Protein AF-A0AAU1QLX3-F1 (afdb_monomer_lite)

Radius of gyration: 18.54 Å; chains: 1; bounding box: 54×27×55 Å

Secondary structure (DSSP, 8-state):
-HHHHHHHHHHHHHHTTT-TT-TTHHHH--THHHHHHHHHHHHHHHTT-EEEE--B---EEEEE-SS-EEEE---B-TTEEEE-TTTTTTTT--------

Structure (mmCIF, N/CA/C/O backbone):
data_AF-A0AAU1QLX3-F1
#
_entry.id   AF-A0AAU1QLX3-F1
#
loop_
_atom_site.group_PDB
_atom_site.id
_atom_site.type_symbol
_atom_site.label_atom_id
_atom_site.label_alt_id
_atom_site.label_comp_id
_atom_site.label_asym_id
_atom_site.label_entity_id
_atom_site.label_seq_id
_atom_site.pdbx_PDB_ins_code
_atom_site.Cartn_x
_atom_site.Cartn_y
_atom_site.Cartn_z
_atom_site.occupancy
_atom_site.B_iso_or_equiv
_atom_site.auth_seq_id
_atom_site.auth_comp_id
_atom_site.auth_asym_id
_atom_site.auth_atom_id
_atom_site.pdbx_PDB_model_num
ATOM 1 N N . MET A 1 1 ? -4.688 -2.363 12.938 1.00 87.94 1 MET A N 1
ATOM 2 C CA . MET 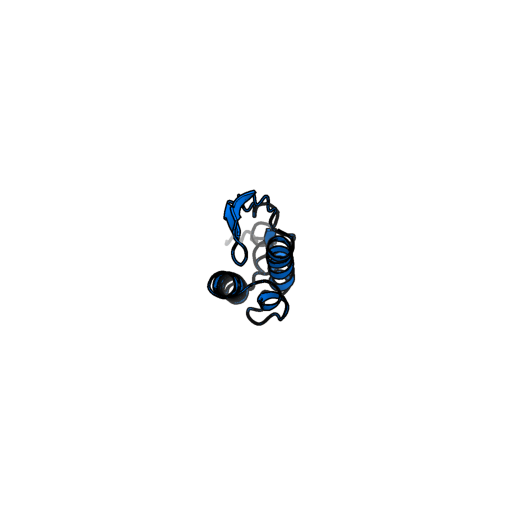A 1 1 ? -3.232 -2.437 12.680 1.00 87.94 1 MET A CA 1
ATOM 3 C C . MET A 1 1 ? -2.875 -3.472 11.626 1.00 87.94 1 MET A C 1
ATOM 5 O O . MET A 1 1 ? -2.576 -3.027 10.534 1.00 87.94 1 MET A O 1
ATOM 9 N N . ALA A 1 2 ? -2.936 -4.787 11.890 1.00 94.00 2 ALA A N 1
ATOM 10 C CA . ALA A 1 2 ? -2.409 -5.825 10.981 1.00 94.00 2 ALA A CA 1
ATOM 11 C C . ALA A 1 2 ? -2.754 -5.622 9.488 1.00 94.00 2 ALA A C 1
ATOM 13 O O . ALA A 1 2 ? -1.847 -5.389 8.698 1.00 94.00 2 ALA A O 1
ATOM 14 N N . ALA A 1 3 ? -4.042 -5.571 9.126 1.00 94.69 3 ALA A N 1
ATOM 15 C CA . ALA A 1 3 ? -4.479 -5.360 7.738 1.00 94.69 3 ALA A CA 1
ATOM 16 C C . ALA A 1 3 ? -3.945 -4.064 7.087 1.00 94.69 3 ALA A C 1
ATOM 18 O O . ALA A 1 3 ? -3.682 -4.044 5.895 1.00 94.69 3 ALA A O 1
ATOM 19 N N . TYR A 1 4 ? -3.731 -2.990 7.857 1.00 96.19 4 TYR A N 1
ATOM 20 C CA . TYR A 1 4 ? -3.151 -1.749 7.327 1.00 96.19 4 TYR A CA 1
ATOM 21 C C . TYR A 1 4 ? -1.654 -1.900 7.011 1.00 96.19 4 TYR A C 1
ATOM 23 O O . TYR A 1 4 ? -1.174 -1.300 6.058 1.00 96.19 4 TYR A O 1
ATOM 31 N N . LYS A 1 5 ? -0.911 -2.713 7.777 1.00 97.25 5 LYS A N 1
ATOM 32 C CA . LYS A 1 5 ? 0.486 -3.039 7.447 1.00 97.25 5 LYS A CA 1
ATOM 33 C C . LYS A 1 5 ? 0.560 -3.975 6.241 1.00 97.25 5 LYS A C 1
ATOM 35 O O . LYS A 1 5 ? 1.253 -3.656 5.281 1.00 97.25 5 LYS A O 1
ATOM 40 N N . ALA A 1 6 ? -0.259 -5.030 6.241 1.00 98.06 6 ALA A N 1
ATOM 41 C CA . ALA A 1 6 ? -0.375 -5.962 5.122 1.00 98.06 6 ALA A CA 1
ATOM 42 C C . ALA A 1 6 ? -0.706 -5.240 3.801 1.00 98.06 6 ALA A C 1
ATOM 44 O O . ALA A 1 6 ? -0.025 -5.464 2.814 1.00 98.06 6 ALA A O 1
ATOM 45 N N . MET A 1 7 ? -1.626 -4.267 3.808 1.00 98.25 7 MET A N 1
ATOM 46 C CA . MET A 1 7 ? -1.930 -3.405 2.654 1.00 98.25 7 MET A CA 1
ATOM 47 C C . MET A 1 7 ? -0.686 -2.738 2.028 1.00 98.25 7 MET A C 1
ATOM 49 O O . MET A 1 7 ? -0.583 -2.655 0.804 1.00 98.25 7 MET A O 1
ATOM 53 N N . TRP A 1 8 ? 0.264 -2.261 2.837 1.00 98.06 8 TRP A N 1
ATOM 54 C CA . TRP A 1 8 ? 1.509 -1.667 2.334 1.00 98.06 8 TRP A CA 1
ATOM 55 C C . TRP A 1 8 ? 2.529 -2.726 1.890 1.00 98.06 8 TRP A C 1
ATOM 57 O O . TRP A 1 8 ? 3.244 -2.513 0.911 1.00 98.06 8 TRP A O 1
ATOM 67 N N . GLU A 1 9 ? 2.558 -3.891 2.540 1.00 98.19 9 GLU A N 1
ATOM 68 C CA . GLU A 1 9 ? 3.349 -5.057 2.114 1.00 98.19 9 GLU A CA 1
ATOM 69 C C . GLU A 1 9 ? 2.840 -5.637 0.773 1.00 98.19 9 GLU A C 1
ATOM 71 O O . GLU A 1 9 ? 3.635 -6.060 -0.069 1.00 98.19 9 GLU A O 1
ATOM 76 N N . ASP A 1 10 ? 1.526 -5.601 0.541 1.00 98.56 10 ASP A N 1
ATOM 77 C CA . ASP A 1 10 ? 0.846 -5.977 -0.702 1.00 98.56 10 ASP A CA 1
ATOM 78 C C . ASP A 1 10 ? 1.119 -4.975 -1.826 1.00 98.56 10 ASP A C 1
ATOM 80 O O . ASP A 1 10 ? 1.399 -5.375 -2.958 1.00 98.56 10 ASP A O 1
ATOM 84 N N . ALA A 1 11 ? 1.106 -3.676 -1.515 1.00 98.19 11 ALA A N 1
ATOM 85 C CA . ALA A 1 11 ? 1.485 -2.625 -2.453 1.00 98.19 11 ALA A CA 1
ATOM 86 C C . ALA A 1 11 ? 2.959 -2.750 -2.876 1.00 98.19 11 ALA A C 1
ATOM 88 O O . ALA A 1 11 ? 3.273 -2.708 -4.068 1.00 98.19 11 ALA A O 1
ATOM 89 N N . ALA A 1 12 ? 3.860 -2.985 -1.915 1.00 98.12 12 ALA A N 1
ATOM 90 C CA . ALA A 1 12 ? 5.263 -3.285 -2.185 1.00 98.12 12 ALA A CA 1
ATOM 91 C C . ALA A 1 12 ? 5.413 -4.563 -3.029 1.00 98.12 12 ALA A C 1
ATOM 93 O O . ALA A 1 12 ? 6.226 -4.600 -3.955 1.00 98.12 12 ALA A O 1
ATOM 94 N N . ALA A 1 13 ? 4.592 -5.591 -2.778 1.00 98.31 13 ALA A N 1
ATOM 95 C CA . ALA A 1 13 ? 4.580 -6.809 -3.580 1.00 98.31 13 ALA A CA 1
ATOM 96 C C . ALA A 1 13 ? 4.160 -6.569 -5.037 1.00 98.31 13 ALA A C 1
ATOM 98 O O . ALA A 1 13 ? 4.883 -7.000 -5.936 1.00 98.31 13 ALA A O 1
ATOM 99 N N . ALA A 1 14 ? 3.063 -5.843 -5.265 1.00 98.44 14 ALA A N 1
ATOM 100 C CA . ALA A 1 14 ? 2.599 -5.479 -6.602 1.00 98.44 14 ALA A CA 1
ATOM 101 C C . ALA A 1 14 ? 3.641 -4.640 -7.361 1.00 98.44 14 ALA A C 1
ATOM 103 O O . ALA A 1 14 ? 3.920 -4.913 -8.531 1.00 98.44 14 ALA A O 1
ATOM 104 N N . SER A 1 15 ? 4.293 -3.685 -6.683 1.00 97.81 15 SER A N 1
ATOM 105 C CA . SER A 1 15 ? 5.240 -2.749 -7.308 1.00 97.81 15 SER A CA 1
ATOM 106 C C . SER A 1 15 ? 6.444 -3.405 -7.986 1.00 97.81 15 SER A C 1
ATOM 108 O O . SER A 1 15 ? 6.979 -2.833 -8.929 1.00 97.81 15 SER A O 1
ATOM 110 N N . ARG A 1 16 ? 6.825 -4.634 -7.608 1.00 97.25 16 ARG A N 1
ATOM 111 C CA . ARG A 1 16 ? 7.876 -5.402 -8.309 1.00 97.25 16 ARG A CA 1
ATOM 112 C C . ARG A 1 16 ? 7.510 -5.776 -9.752 1.00 97.25 16 ARG A C 1
ATOM 114 O O . ARG A 1 16 ? 8.382 -6.163 -10.518 1.00 97.25 16 ARG A O 1
ATOM 121 N N . THR A 1 17 ? 6.230 -5.670 -10.106 1.00 97.00 17 THR A N 1
ATOM 122 C CA . THR A 1 17 ? 5.688 -5.865 -11.465 1.00 97.00 17 THR A CA 1
ATOM 123 C C . THR A 1 17 ? 4.960 -4.630 -12.000 1.00 97.00 17 THR A C 1
ATOM 125 O O . THR A 1 17 ? 4.669 -4.556 -13.191 1.00 97.00 17 THR A O 1
ATOM 128 N N . SER A 1 18 ? 4.637 -3.682 -11.114 1.00 97.56 18 SER A N 1
ATOM 129 C CA . SER A 1 18 ? 3.775 -2.523 -11.363 1.00 97.56 18 SER A CA 1
ATOM 130 C C . SER A 1 18 ? 2.421 -2.865 -12.003 1.00 97.56 18 SER A C 1
ATOM 132 O O . SER A 1 18 ? 1.829 -2.027 -12.668 1.00 97.56 18 SER A O 1
ATOM 134 N N . ASP A 1 19 ? 1.889 -4.075 -11.796 1.00 97.69 19 ASP A N 1
ATOM 135 C CA . ASP A 1 19 ? 0.576 -4.460 -12.326 1.00 97.69 19 ASP A CA 1
ATOM 136 C C . ASP A 1 19 ? -0.575 -3.817 -11.508 1.00 97.69 19 ASP A C 1
ATOM 138 O O . ASP A 1 19 ? -0.763 -4.156 -10.334 1.00 97.69 19 ASP A O 1
ATOM 142 N N . PRO A 1 20 ? -1.403 -2.924 -12.094 1.00 97.38 20 PRO A N 1
ATOM 143 C CA . PRO A 1 20 ? -2.556 -2.322 -11.414 1.00 97.38 20 PRO A CA 1
ATOM 144 C C . PRO A 1 20 ? -3.716 -3.303 -11.172 1.00 97.38 20 PRO A C 1
ATOM 146 O O . PRO A 1 20 ? -4.687 -2.959 -10.491 1.00 97.38 20 PRO A O 1
ATOM 149 N N . LYS A 1 21 ? -3.639 -4.527 -11.705 1.00 97.88 21 LYS A N 1
ATOM 150 C CA . LYS A 1 21 ? -4.585 -5.628 -11.473 1.00 97.88 21 LYS A CA 1
ATOM 151 C C . LYS A 1 21 ? -4.017 -6.706 -10.542 1.00 97.88 21 LYS A C 1
ATOM 153 O O . LYS A 1 21 ? -4.703 -7.701 -10.301 1.00 97.88 21 LYS A O 1
ATOM 158 N N . HIS A 1 22 ? -2.823 -6.498 -9.982 1.00 98.19 22 HIS A N 1
ATOM 159 C CA . HIS A 1 22 ? -2.142 -7.478 -9.144 1.00 98.19 22 HIS A CA 1
ATOM 160 C C . HIS A 1 22 ? -3.023 -7.870 -7.950 1.00 98.19 22 HIS A C 1
ATOM 162 O O . HIS A 1 22 ? -3.377 -7.024 -7.129 1.00 98.19 22 HIS A O 1
ATOM 168 N N . GLN A 1 23 ? -3.359 -9.159 -7.838 1.00 96.50 23 GLN A N 1
ATOM 169 C CA . GLN A 1 23 ? -4.438 -9.657 -6.968 1.00 96.50 23 GLN A CA 1
ATOM 170 C C . GLN A 1 23 ? -4.336 -9.153 -5.517 1.00 96.50 23 GLN A C 1
ATOM 172 O O . GLN A 1 23 ? -5.315 -8.635 -4.982 1.00 96.50 23 GLN A O 1
ATOM 177 N N . ARG A 1 24 ? -3.122 -9.177 -4.942 1.00 98.06 24 ARG A N 1
ATOM 178 C CA . ARG A 1 24 ? -2.847 -8.728 -3.562 1.00 98.06 24 ARG A CA 1
ATOM 179 C C . ARG A 1 24 ? -3.291 -7.297 -3.235 1.00 98.06 24 ARG A C 1
ATOM 181 O O . ARG A 1 24 ? -3.503 -6.987 -2.070 1.00 98.06 24 ARG A O 1
ATOM 188 N N . LEU A 1 25 ? -3.457 -6.417 -4.229 1.00 98.19 25 LEU A N 1
ATOM 189 C CA . LEU A 1 25 ? -3.898 -5.038 -3.989 1.00 98.19 25 LEU A CA 1
ATOM 190 C C . LEU A 1 25 ? -5.270 -4.965 -3.298 1.00 98.19 25 LEU A C 1
ATOM 192 O O . LEU A 1 25 ? -5.511 -4.023 -2.548 1.00 98.19 25 LEU A O 1
ATOM 196 N N . ASP A 1 26 ? -6.158 -5.933 -3.544 1.00 97.12 26 ASP A N 1
ATOM 197 C CA . ASP A 1 26 ? -7.557 -5.918 -3.085 1.00 97.12 26 ASP A CA 1
ATOM 198 C C . ASP A 1 26 ? -7.810 -6.859 -1.879 1.00 97.12 26 ASP A C 1
ATOM 200 O O . ASP A 1 26 ? -8.920 -6.884 -1.342 1.00 97.12 26 ASP A O 1
ATOM 204 N N . ASP A 1 27 ? -6.764 -7.555 -1.397 1.00 97.94 27 ASP A N 1
ATOM 205 C CA . ASP A 1 27 ? -6.789 -8.413 -0.197 1.00 97.94 27 ASP A CA 1
ATOM 206 C C . ASP A 1 27 ? -7.045 -7.583 1.075 1.00 97.94 27 ASP A C 1
ATOM 208 O O . ASP A 1 27 ? -7.923 -7.899 1.886 1.00 97.94 27 ASP A O 1
ATOM 212 N N . HIS A 1 28 ? -6.299 -6.481 1.230 1.00 97.75 28 HIS A N 1
ATOM 213 C CA . HIS A 1 28 ? -6.337 -5.620 2.418 1.00 97.75 28 HIS A CA 1
ATOM 214 C C . HIS A 1 28 ? -6.724 -4.154 2.145 1.00 97.75 28 HIS A C 1
ATOM 216 O O . HIS A 1 28 ? -7.039 -3.432 3.095 1.00 97.75 28 HIS A O 1
ATOM 222 N N . ALA A 1 29 ? -6.759 -3.704 0.883 1.00 97.50 29 ALA A N 1
ATOM 223 C CA . ALA A 1 29 ? -7.199 -2.355 0.511 1.00 97.50 29 ALA A CA 1
ATOM 224 C C . ALA A 1 29 ? -8.622 -2.359 -0.068 1.00 97.50 29 ALA A C 1
ATOM 226 O O . ALA A 1 29 ? -8.988 -3.241 -0.838 1.00 97.50 29 ALA A O 1
ATOM 227 N N . ARG A 1 30 ? -9.428 -1.336 0.253 1.00 96.62 30 ARG A N 1
ATOM 228 C CA . ARG A 1 30 ? -10.769 -1.115 -0.329 1.00 96.62 30 ARG A CA 1
ATOM 229 C C . ARG A 1 30 ? -11.049 0.373 -0.529 1.00 96.62 30 ARG A C 1
ATOM 231 O O . ARG A 1 30 ? -10.449 1.215 0.142 1.00 96.62 30 ARG A O 1
ATOM 238 N N . GLY A 1 31 ? -11.973 0.698 -1.435 1.00 96.50 31 GLY A N 1
ATOM 239 C CA . GLY A 1 31 ? -12.361 2.082 -1.736 1.00 96.50 31 GLY A CA 1
ATOM 240 C C . GLY A 1 31 ? -11.156 2.950 -2.114 1.00 96.50 31 GLY A C 1
ATOM 241 O O . GLY A 1 31 ? -10.276 2.502 -2.842 1.00 96.50 31 GLY A O 1
ATOM 242 N N . ASN A 1 32 ? -11.080 4.167 -1.571 1.00 96.12 32 ASN A N 1
ATOM 243 C CA . ASN A 1 32 ? -10.034 5.140 -1.909 1.00 96.12 32 ASN A CA 1
ATOM 244 C C . ASN A 1 32 ? -8.598 4.616 -1.708 1.00 96.12 32 ASN A C 1
ATOM 246 O O . ASN A 1 32 ? -7.713 5.002 -2.466 1.00 96.12 32 ASN A O 1
ATOM 250 N N . ALA A 1 33 ? -8.357 3.732 -0.729 1.00 96.06 33 ALA A N 1
ATOM 251 C CA . ALA A 1 33 ? -7.035 3.135 -0.523 1.00 96.06 33 ALA A CA 1
ATOM 252 C C . ALA A 1 33 ? -6.651 2.222 -1.699 1.00 96.06 33 ALA A C 1
ATOM 254 O O . ALA A 1 33 ? -5.576 2.361 -2.272 1.00 96.06 33 ALA A O 1
ATOM 255 N N . LEU A 1 34 ? -7.571 1.355 -2.124 1.00 98.38 34 LEU A N 1
ATOM 256 C CA . LEU A 1 34 ? -7.399 0.496 -3.295 1.00 98.38 34 LEU A CA 1
ATOM 257 C C . LEU A 1 34 ? -7.225 1.313 -4.582 1.00 98.38 34 LEU A C 1
ATOM 259 O O . LEU A 1 34 ? -6.352 1.008 -5.390 1.00 98.38 34 LEU A O 1
ATOM 263 N N . SER A 1 35 ? -8.017 2.375 -4.759 1.00 98.44 35 SER A N 1
ATOM 264 C CA . SER A 1 35 ? -7.884 3.295 -5.894 1.00 98.44 35 SER A CA 1
ATOM 265 C C . SER A 1 35 ? -6.507 3.963 -5.940 1.00 98.44 35 SER A C 1
ATOM 267 O O . SER A 1 35 ? -5.922 4.047 -7.017 1.00 98.44 35 SER A O 1
ATOM 269 N N . LEU A 1 36 ? -5.965 4.385 -4.790 1.00 97.38 36 LEU A N 1
ATOM 270 C CA . LEU A 1 36 ? -4.617 4.951 -4.692 1.00 97.38 36 LEU A CA 1
ATOM 271 C C . LEU A 1 36 ? -3.543 3.924 -5.072 1.00 97.38 36 LEU A C 1
ATOM 273 O O . LEU A 1 36 ? -2.684 4.230 -5.893 1.00 97.38 36 LEU A O 1
ATOM 277 N N . LEU A 1 37 ? -3.603 2.702 -4.531 1.00 98.12 37 LEU A N 1
ATOM 278 C CA . LEU A 1 37 ? -2.606 1.674 -4.844 1.00 98.12 37 LEU A CA 1
ATOM 279 C C . LEU A 1 37 ? -2.641 1.266 -6.324 1.00 98.12 37 LEU A C 1
ATOM 281 O O . LEU A 1 37 ? -1.590 1.175 -6.956 1.00 98.12 37 LEU A O 1
ATOM 285 N N . ARG A 1 38 ? -3.838 1.087 -6.902 1.00 98.62 38 ARG A N 1
ATOM 286 C CA . ARG A 1 38 ? -3.999 0.823 -8.342 1.00 98.62 38 ARG A CA 1
ATOM 287 C C . ARG A 1 38 ? -3.456 1.975 -9.189 1.00 98.62 38 ARG A C 1
ATOM 289 O O . ARG A 1 38 ? -2.765 1.715 -10.166 1.00 98.62 38 ARG A O 1
ATOM 296 N N . TYR A 1 39 ? -3.700 3.226 -8.792 1.00 98.25 39 TYR A N 1
ATOM 297 C CA . TYR A 1 39 ? -3.134 4.403 -9.459 1.00 98.25 39 TYR A CA 1
ATOM 298 C C . TYR A 1 39 ? -1.598 4.430 -9.393 1.00 98.25 39 TYR A C 1
ATOM 300 O O . TYR A 1 39 ? -0.962 4.699 -10.405 1.00 98.25 39 TYR A O 1
ATOM 308 N N . MET A 1 40 ? -0.990 4.111 -8.244 1.00 96.12 40 MET A N 1
ATOM 309 C CA . MET A 1 40 ? 0.473 4.037 -8.116 1.00 96.12 40 MET A CA 1
ATOM 310 C C . MET A 1 40 ? 1.074 3.001 -9.076 1.00 96.12 40 MET A C 1
ATOM 312 O O . MET A 1 40 ? 2.025 3.312 -9.787 1.00 96.12 40 MET A O 1
ATOM 316 N N . MET A 1 41 ? 0.495 1.797 -9.148 1.00 98.19 41 MET A N 1
ATOM 317 C CA . MET A 1 41 ? 0.950 0.768 -10.093 1.00 98.19 41 MET A CA 1
ATOM 318 C C . MET A 1 41 ? 0.758 1.211 -11.553 1.00 98.19 41 MET A C 1
ATOM 320 O O . MET A 1 41 ? 1.679 1.094 -12.352 1.00 98.19 41 MET A O 1
ATOM 324 N N . GLU A 1 42 ? -0.398 1.791 -11.884 1.00 98.25 42 GLU A N 1
ATOM 325 C CA . GLU A 1 42 ? -0.734 2.310 -13.218 1.00 98.25 42 GLU A CA 1
ATOM 326 C C . GLU A 1 42 ? 0.256 3.385 -13.710 1.00 98.25 42 GLU A C 1
ATOM 328 O O . GLU A 1 42 ? 0.641 3.364 -14.880 1.00 98.25 42 GLU A O 1
ATOM 333 N N . GLN A 1 43 ? 0.696 4.309 -12.843 1.00 96.31 43 GLN A N 1
ATOM 334 C CA . GLN A 1 43 ? 1.729 5.289 -13.212 1.00 96.31 43 GLN A CA 1
ATOM 335 C C . GLN A 1 43 ? 3.093 4.620 -13.387 1.00 96.31 43 GLN A C 1
ATOM 337 O O . GLN A 1 43 ? 3.732 4.811 -14.420 1.00 96.31 43 GLN A O 1
ATOM 342 N N . ASN A 1 44 ? 3.519 3.784 -12.436 1.00 94.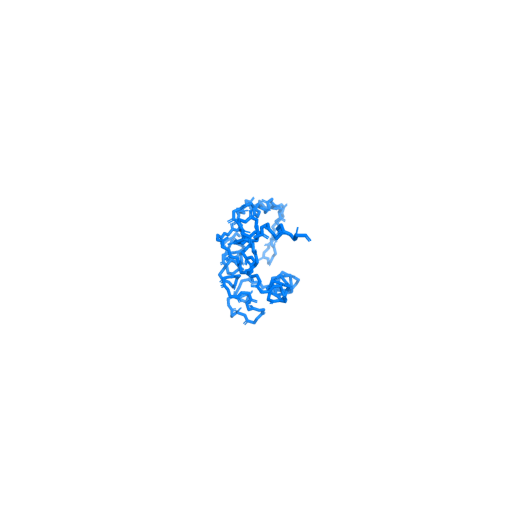81 44 ASN A N 1
ATOM 343 C CA . ASN A 1 44 ? 4.795 3.078 -12.544 1.00 94.81 44 ASN A CA 1
ATOM 344 C C . ASN A 1 44 ? 4.865 2.249 -13.842 1.00 94.81 44 ASN A C 1
ATOM 346 O O . ASN A 1 44 ? 5.857 2.319 -14.561 1.00 94.81 44 ASN A O 1
ATOM 350 N N . HIS A 1 45 ? 3.787 1.540 -14.198 1.00 95.75 45 HIS A N 1
ATOM 351 C CA . HIS A 1 45 ? 3.673 0.769 -15.438 1.00 95.75 45 HIS A CA 1
ATOM 352 C C . HIS A 1 45 ? 3.852 1.638 -16.692 1.00 95.75 45 HIS A C 1
ATOM 354 O O . HIS A 1 45 ? 4.602 1.271 -17.594 1.00 95.75 45 HIS A O 1
ATOM 360 N N . LYS A 1 46 ? 3.222 2.821 -16.733 1.00 95.56 46 LYS A N 1
ATOM 361 C CA . LYS A 1 46 ? 3.361 3.794 -17.835 1.00 95.56 46 LYS A CA 1
ATOM 362 C C . LYS A 1 46 ? 4.783 4.327 -18.005 1.00 95.56 46 LYS A C 1
ATOM 364 O O . LYS A 1 46 ? 5.176 4.629 -19.128 1.00 95.56 46 LYS A O 1
ATOM 369 N N . HIS A 1 47 ? 5.545 4.416 -16.919 1.00 93.06 47 HIS A N 1
ATOM 370 C CA . HIS A 1 47 ? 6.954 4.817 -16.932 1.00 93.06 47 HIS A CA 1
ATOM 371 C C . HIS A 1 47 ? 7.927 3.626 -17.049 1.00 93.06 47 HIS A C 1
ATOM 373 O O . HIS A 1 47 ? 9.140 3.815 -17.012 1.00 93.06 47 HIS A O 1
ATOM 379 N N . GLY A 1 48 ? 7.424 2.389 -17.177 1.00 94.38 48 GLY A N 1
ATOM 380 C CA . GLY A 1 48 ? 8.237 1.165 -17.155 1.00 94.38 48 GLY A CA 1
ATOM 381 C C . GLY A 1 48 ? 8.930 0.892 -15.811 1.00 94.38 48 GLY A C 1
ATOM 382 O O . GLY A 1 48 ? 9.776 0.004 -15.724 1.00 94.38 48 GLY A O 1
ATOM 383 N N . ALA A 1 49 ? 8.595 1.654 -14.770 1.00 95.19 49 ALA A N 1
ATOM 384 C CA . ALA A 1 49 ? 9.239 1.620 -13.469 1.00 95.19 49 ALA A CA 1
ATOM 385 C C . ALA A 1 49 ? 8.780 0.418 -12.633 1.00 95.19 49 ALA A C 1
ATOM 387 O O . ALA A 1 49 ? 7.614 0.015 -12.672 1.00 95.19 49 ALA A O 1
ATOM 388 N N . THR A 1 50 ? 9.677 -0.116 -11.804 1.00 96.88 50 THR A N 1
ATOM 389 C CA . THR A 1 50 ? 9.367 -1.157 -10.807 1.00 96.88 50 THR A CA 1
ATOM 390 C C . THR A 1 50 ? 9.867 -0.754 -9.422 1.00 96.88 50 THR A C 1
ATOM 392 O O . THR A 1 50 ? 10.880 -0.077 -9.282 1.00 96.88 50 THR A O 1
ATOM 395 N N . GLY A 1 51 ? 9.137 -1.134 -8.375 1.00 95.06 51 GLY A N 1
ATOM 396 C CA . GLY A 1 51 ? 9.478 -0.829 -6.986 1.00 95.06 51 GLY A CA 1
ATOM 397 C C . GLY A 1 51 ? 10.362 -1.898 -6.345 1.00 95.06 51 GLY A C 1
ATOM 398 O O . GLY A 1 5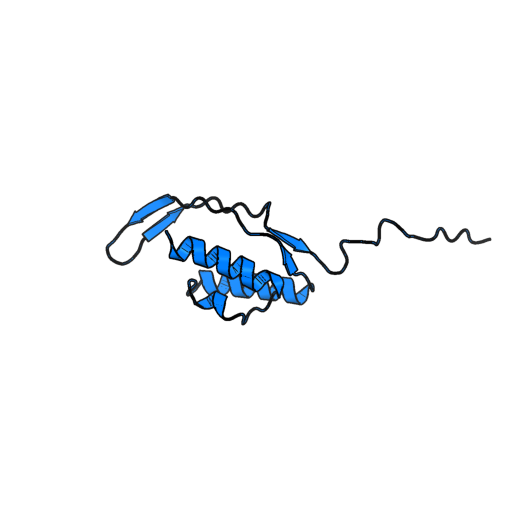1 ? 10.071 -3.092 -6.430 1.00 95.06 51 GLY A O 1
ATOM 399 N N . GLN A 1 52 ? 11.407 -1.465 -5.641 1.00 94.81 52 GLN A N 1
ATOM 400 C CA . GLN A 1 52 ? 12.254 -2.302 -4.790 1.00 94.81 52 GLN A CA 1
ATOM 401 C C . GLN A 1 52 ? 12.182 -1.836 -3.331 1.00 94.81 52 GLN A C 1
ATOM 403 O O . GLN A 1 52 ? 12.072 -0.645 -3.052 1.00 94.81 52 GLN A O 1
ATOM 408 N N . GLY A 1 53 ? 12.247 -2.780 -2.389 1.00 95.81 53 GLY A N 1
ATOM 409 C CA . GLY A 1 53 ? 12.016 -2.502 -0.969 1.00 95.81 53 GLY A CA 1
ATOM 410 C C . GLY A 1 53 ? 10.530 -2.324 -0.633 1.00 95.81 53 GLY A C 1
ATOM 411 O O . GLY A 1 53 ? 9.681 -2.992 -1.225 1.00 95.81 53 GLY A O 1
ATOM 412 N N . ALA A 1 54 ? 10.227 -1.485 0.361 1.00 96.56 54 ALA A N 1
ATOM 413 C CA . ALA A 1 54 ? 8.875 -1.222 0.864 1.00 96.56 54 ALA A CA 1
ATOM 414 C C . ALA A 1 54 ? 8.838 0.061 1.715 1.00 96.56 54 ALA A C 1
ATOM 416 O O . ALA A 1 54 ? 9.869 0.489 2.240 1.00 96.56 54 ALA A O 1
ATOM 417 N N . ALA A 1 55 ? 7.650 0.651 1.888 1.00 95.75 55 ALA A N 1
ATOM 418 C CA . ALA A 1 55 ? 7.451 1.751 2.832 1.00 95.75 55 ALA A CA 1
ATOM 419 C C . ALA A 1 55 ? 7.612 1.288 4.291 1.00 95.75 55 ALA A C 1
ATOM 421 O O . ALA A 1 55 ? 7.170 0.201 4.669 1.00 95.75 55 A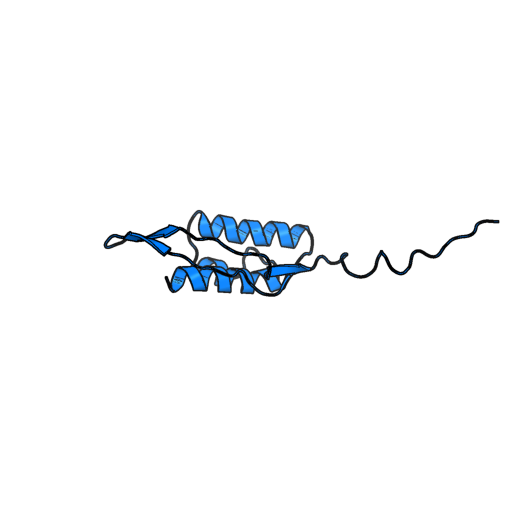LA A O 1
ATOM 422 N N . SER A 1 56 ? 8.176 2.154 5.131 1.00 97.19 56 SER A N 1
ATOM 423 C CA . SER A 1 56 ? 8.112 2.026 6.586 1.00 97.19 56 SER A CA 1
ATOM 424 C C . SER A 1 56 ? 6.858 2.732 7.108 1.00 97.19 56 SER A C 1
ATOM 426 O O . SER A 1 56 ? 6.571 3.863 6.718 1.00 97.19 56 SER A O 1
ATOM 428 N N . VAL A 1 57 ? 6.099 2.062 7.981 1.00 96.50 57 VAL A N 1
ATOM 429 C CA . VAL A 1 57 ? 4.794 2.539 8.473 1.00 96.50 57 VAL A CA 1
ATOM 430 C C . VAL A 1 57 ? 4.676 2.428 9.994 1.00 96.50 57 VAL A C 1
ATOM 432 O O . VAL A 1 57 ? 4.898 1.363 10.588 1.00 96.50 57 VAL A O 1
ATOM 435 N N . ALA A 1 58 ? 4.292 3.535 10.628 1.00 96.25 58 ALA A N 1
ATOM 436 C CA . ALA A 1 58 ? 4.213 3.721 12.073 1.00 96.25 58 ALA A CA 1
ATOM 437 C C . ALA A 1 58 ? 2.810 4.206 12.521 1.00 96.25 58 ALA A C 1
ATOM 439 O O . ALA A 1 58 ? 2.705 5.178 13.274 1.00 96.25 58 ALA A O 1
ATOM 440 N N . PRO A 1 59 ? 1.713 3.541 12.095 1.00 96.50 59 PRO A N 1
ATOM 441 C CA . PRO A 1 59 ? 0.366 4.040 12.322 1.00 96.50 59 PRO A CA 1
ATOM 442 C C . PRO A 1 59 ? 0.004 4.036 13.809 1.00 96.50 59 PRO A C 1
ATOM 444 O O . PRO A 1 59 ? 0.160 3.023 14.498 1.00 96.50 59 PRO A O 1
ATOM 447 N N . ILE A 1 60 ? -0.581 5.136 14.276 1.00 97.06 60 ILE A N 1
ATOM 448 C CA . ILE A 1 60 ? -1.182 5.278 15.604 1.00 97.06 60 ILE A CA 1
ATOM 449 C C . ILE A 1 60 ? -2.707 5.366 15.492 1.00 97.06 60 ILE A C 1
ATOM 451 O O . ILE A 1 60 ? -3.247 5.923 14.535 1.00 97.06 60 ILE A O 1
ATOM 455 N N . VAL A 1 61 ? -3.425 4.806 16.470 1.00 96.88 61 VAL A N 1
ATOM 456 C CA . VAL A 1 61 ? -4.888 4.939 16.547 1.00 96.88 61 VAL A CA 1
ATOM 457 C C . VAL A 1 61 ? -5.230 6.311 17.115 1.00 96.88 61 VAL A C 1
ATOM 459 O O . VAL A 1 61 ? -4.922 6.581 18.271 1.00 96.88 61 VAL A O 1
ATOM 462 N N . VAL A 1 62 ? -5.911 7.145 16.328 1.00 97.81 62 VAL A N 1
ATOM 463 C CA . VAL A 1 62 ? -6.439 8.443 16.795 1.00 97.81 62 VAL A CA 1
ATOM 464 C C . VAL A 1 62 ? -7.920 8.369 17.174 1.00 97.81 62 VAL A C 1
ATOM 466 O O . VAL A 1 62 ? -8.393 9.168 17.978 1.00 97.81 62 VAL A O 1
ATOM 469 N N . LYS A 1 63 ? -8.658 7.382 16.648 1.00 97.38 63 LYS A N 1
ATOM 470 C CA . LYS A 1 63 ? -10.050 7.100 17.029 1.00 97.38 63 LYS A CA 1
ATOM 471 C C . LYS A 1 63 ? -10.384 5.631 16.796 1.00 97.38 63 LYS A C 1
ATOM 473 O O . LYS A 1 63 ? -9.909 5.028 15.836 1.00 97.38 63 LYS A O 1
ATOM 478 N N . SER A 1 64 ? -11.241 5.061 17.636 1.00 96.50 64 SER A N 1
ATOM 479 C CA . SER A 1 64 ? -11.702 3.677 17.502 1.00 96.50 64 SER A CA 1
ATOM 480 C C . SER A 1 64 ? -13.202 3.560 17.766 1.00 96.50 64 SER A C 1
ATOM 482 O O . SER A 1 64 ? -13.793 4.380 18.465 1.00 96.50 64 SER A O 1
ATOM 484 N N . SER A 1 65 ? -13.817 2.539 17.181 1.00 95.81 65 SER A N 1
ATOM 485 C CA . SER A 1 65 ? -15.225 2.169 17.329 1.00 95.81 65 SER A CA 1
ATOM 486 C C . SER A 1 65 ? -15.389 0.679 17.003 1.00 95.81 65 SER A C 1
ATOM 488 O O . SER A 1 65 ? -14.450 0.039 16.531 1.00 95.81 65 SER A O 1
ATOM 490 N N . LYS A 1 66 ? -16.589 0.114 17.198 1.00 95.12 66 LYS A N 1
ATOM 491 C CA . LYS A 1 66 ? -16.850 -1.319 16.958 1.00 95.12 66 LYS A CA 1
ATOM 492 C C . LYS A 1 66 ? -16.600 -1.771 15.504 1.00 95.12 66 LYS A C 1
ATOM 494 O O . LYS A 1 66 ? -16.365 -2.954 15.282 1.00 95.12 66 LYS A O 1
ATOM 499 N N . THR A 1 67 ? -16.665 -0.862 14.527 1.00 94.62 67 THR A N 1
ATOM 500 C CA . THR A 1 67 ? -16.590 -1.185 13.085 1.00 94.62 67 THR A CA 1
ATOM 501 C C . THR A 1 67 ? -15.598 -0.335 12.283 1.00 94.62 67 THR A C 1
ATOM 503 O O . THR A 1 67 ? -15.280 -0.695 11.153 1.00 94.62 67 THR A O 1
ATOM 506 N N . LYS A 1 68 ? -15.086 0.770 12.840 1.00 93.12 68 LYS A N 1
ATOM 507 C CA . LYS A 1 68 ? -14.121 1.670 12.188 1.00 93.12 68 LYS A CA 1
ATOM 508 C C . LYS A 1 68 ? -13.008 2.075 13.154 1.00 93.12 68 LYS A C 1
ATOM 510 O O . LYS A 1 68 ? -13.285 2.489 14.280 1.00 93.12 68 LYS A O 1
ATOM 515 N N . VAL A 1 69 ? -11.770 2.041 12.672 1.00 94.75 69 VAL A N 1
ATOM 516 C CA . VAL A 1 69 ? -10.599 2.649 13.319 1.00 94.75 69 VAL A CA 1
ATOM 517 C C . VAL A 1 69 ? -10.093 3.768 12.411 1.00 94.75 69 VAL A C 1
ATOM 519 O O . VAL A 1 69 ? -10.060 3.600 11.193 1.00 94.75 69 VAL A O 1
ATOM 522 N N . GLU A 1 70 ? -9.723 4.907 12.988 1.00 95.81 70 GLU A N 1
ATOM 523 C CA . GLU A 1 70 ? -9.087 6.022 12.281 1.00 95.81 70 GLU A CA 1
ATOM 524 C C . GLU A 1 70 ? -7.625 6.100 12.730 1.00 95.81 70 GLU A C 1
ATOM 526 O O . GLU A 1 70 ? -7.316 6.001 13.925 1.00 95.81 70 GLU A O 1
ATOM 531 N N . LEU A 1 71 ? -6.729 6.220 11.752 1.00 95.50 71 LEU A N 1
ATOM 532 C CA . LEU A 1 71 ? -5.283 6.154 11.928 1.00 95.50 71 LEU A CA 1
ATOM 533 C C . LEU A 1 71 ? -4.647 7.475 11.501 1.00 95.50 71 LEU A C 1
ATOM 535 O O . LEU A 1 71 ? -5.057 8.055 10.497 1.00 95.50 71 LEU A O 1
ATOM 539 N N . LEU A 1 72 ? -3.616 7.892 12.229 1.00 96.75 72 LEU A N 1
ATOM 540 C CA . LEU A 1 72 ? -2.603 8.818 11.729 1.00 96.75 72 LEU A CA 1
ATOM 541 C C . LEU A 1 72 ? -1.326 8.007 11.494 1.00 96.75 72 LEU A C 1
ATOM 543 O O . LEU A 1 72 ? -0.991 7.155 12.316 1.00 96.75 72 LEU A O 1
ATOM 547 N N . ASP A 1 73 ? -0.633 8.244 10.386 1.00 95.06 73 ASP A N 1
ATOM 548 C CA . ASP A 1 73 ? 0.622 7.568 10.055 1.00 95.06 73 ASP A CA 1
ATOM 549 C C . ASP A 1 73 ? 1.575 8.535 9.344 1.00 95.06 73 ASP A C 1
ATOM 551 O O . ASP A 1 73 ? 1.136 9.438 8.631 1.00 95.06 73 ASP A O 1
ATOM 555 N N . CYS A 1 74 ? 2.873 8.323 9.537 1.00 94.25 74 CYS A N 1
ATOM 556 C CA . CYS A 1 74 ? 3.944 8.987 8.811 1.00 94.25 74 CYS A CA 1
ATOM 557 C C . CYS A 1 74 ? 4.601 7.934 7.912 1.00 94.25 74 CYS A C 1
ATOM 559 O O . CYS A 1 74 ? 5.545 7.255 8.315 1.00 94.25 74 CYS A O 1
ATOM 561 N N . VAL A 1 75 ? 4.027 7.748 6.720 1.00 95.50 75 VAL A N 1
ATOM 562 C CA . VAL A 1 75 ? 4.473 6.736 5.753 1.00 95.50 75 VAL A CA 1
ATOM 563 C C . VAL A 1 75 ? 5.808 7.173 5.150 1.00 95.50 75 VAL A C 1
ATOM 565 O O . VAL A 1 75 ? 5.865 8.109 4.353 1.00 95.50 75 VAL A O 1
ATOM 568 N N . ASP A 1 76 ? 6.883 6.484 5.520 1.00 96.50 76 ASP A N 1
ATOM 569 C CA . ASP A 1 76 ? 8.235 6.735 5.026 1.00 96.50 76 ASP A CA 1
ATOM 570 C C . ASP A 1 76 ? 8.523 5.857 3.799 1.00 96.50 76 ASP A C 1
ATOM 572 O O . ASP A 1 76 ? 8.780 4.655 3.900 1.00 96.50 76 ASP A O 1
ATOM 576 N N . GLY A 1 77 ? 8.480 6.480 2.620 1.00 93.44 77 GLY A N 1
ATOM 577 C CA . GLY A 1 77 ? 8.804 5.853 1.340 1.00 93.44 77 GLY A CA 1
ATOM 578 C C . GLY A 1 77 ? 10.300 5.792 1.002 1.00 93.44 77 GLY A C 1
ATOM 579 O O . GLY A 1 77 ? 10.635 5.268 -0.054 1.00 93.44 77 GLY A O 1
ATOM 580 N N . SER A 1 78 ? 11.212 6.289 1.850 1.00 93.94 78 SER A N 1
ATOM 581 C CA . SER A 1 78 ? 12.649 6.420 1.517 1.00 93.94 78 SER A CA 1
ATOM 582 C C . SER A 1 78 ? 13.350 5.100 1.169 1.00 93.94 78 SER A C 1
ATOM 584 O O . SER A 1 78 ? 14.363 5.098 0.471 1.00 93.94 78 SER A O 1
ATOM 586 N N . LYS A 1 79 ? 12.801 3.971 1.631 1.00 94.94 79 LYS A N 1
ATOM 587 C CA . LYS A 1 79 ? 13.288 2.605 1.368 1.00 94.94 79 LYS A CA 1
ATOM 588 C C . LYS A 1 79 ? 12.472 1.856 0.310 1.00 94.94 79 LYS A C 1
ATOM 590 O O . LYS A 1 79 ? 12.662 0.652 0.143 1.00 94.94 79 LYS A O 1
ATOM 595 N N . TRP A 1 80 ? 11.577 2.545 -0.397 1.00 95.19 80 TRP A N 1
ATOM 596 C CA . TRP A 1 80 ? 10.789 2.006 -1.503 1.00 95.19 80 TRP A CA 1
ATOM 597 C C . TRP A 1 80 ? 11.190 2.699 -2.806 1.00 95.19 80 TRP A C 1
ATOM 599 O O . TRP A 1 80 ? 10.509 3.587 -3.316 1.00 95.19 80 TRP A O 1
ATOM 609 N N . VAL A 1 81 ? 12.362 2.324 -3.308 1.00 92.88 81 VAL A N 1
ATOM 610 C CA . VAL A 1 81 ? 12.989 2.973 -4.462 1.00 92.88 81 VAL A CA 1
ATOM 611 C C . VAL A 1 81 ? 12.320 2.489 -5.745 1.00 92.88 81 VAL A C 1
ATOM 613 O O . VAL A 1 81 ? 12.107 1.288 -5.923 1.00 92.88 81 VAL A O 1
ATOM 616 N N . GLN A 1 82 ? 12.004 3.416 -6.648 1.00 89.06 82 GLN A N 1
ATOM 617 C CA . GLN A 1 82 ? 11.596 3.080 -8.009 1.00 89.06 82 GLN A CA 1
ATOM 618 C C . GLN A 1 82 ? 12.840 2.927 -8.889 1.00 89.06 82 GLN A C 1
ATOM 620 O O . GLN A 1 82 ? 13.692 3.811 -8.925 1.00 89.06 82 GLN A O 1
ATOM 625 N N . ALA A 1 83 ? 12.940 1.800 -9.586 1.00 85.94 83 ALA A N 1
ATOM 626 C CA . ALA A 1 83 ? 13.903 1.567 -10.648 1.00 85.94 83 ALA A CA 1
ATOM 627 C C . ALA A 1 83 ? 13.200 1.806 -11.989 1.00 85.94 83 ALA A C 1
ATOM 629 O O . ALA A 1 83 ? 12.341 1.015 -12.389 1.00 85.94 83 ALA A O 1
ATOM 630 N N . GLU A 1 84 ? 13.546 2.903 -12.657 1.00 80.81 84 GLU A N 1
ATOM 631 C CA . GLU A 1 84 ? 13.155 3.160 -14.045 1.00 80.81 84 GLU A CA 1
ATOM 632 C C . GLU A 1 84 ? 14.106 2.418 -15.001 1.00 80.81 84 GLU A C 1
ATOM 634 O O . GLU A 1 84 ? 15.281 2.240 -14.664 1.00 80.81 84 GLU A O 1
ATOM 639 N N . PRO A 1 85 ? 13.673 2.035 -16.218 1.00 68.94 85 PRO A N 1
ATOM 640 C CA . PRO A 1 85 ? 14.539 1.349 -17.185 1.00 68.94 85 PRO A CA 1
ATOM 641 C C . PRO A 1 85 ? 15.787 2.149 -17.598 1.00 68.94 85 PRO A C 1
ATOM 643 O O . PRO A 1 85 ? 16.741 1.572 -18.115 1.00 68.94 85 PRO A O 1
ATOM 646 N N . ASN A 1 86 ? 15.782 3.465 -17.364 1.00 56.91 86 ASN A N 1
ATOM 647 C CA . ASN A 1 86 ? 16.800 4.402 -17.834 1.00 56.91 86 ASN A CA 1
ATOM 648 C C . ASN A 1 86 ? 17.785 4.829 -16.726 1.00 56.91 86 ASN A C 1
ATOM 650 O O . ASN A 1 86 ? 18.826 5.415 -17.019 1.00 56.91 86 ASN A O 1
ATOM 654 N N . SER A 1 87 ? 17.495 4.558 -15.445 1.00 55.34 87 SER A N 1
ATOM 655 C CA . SER A 1 87 ? 18.217 5.169 -14.315 1.00 55.34 87 SER A CA 1
ATOM 656 C C . SER A 1 87 ? 19.593 4.547 -14.011 1.00 55.34 87 SER A C 1
ATOM 658 O O . SER A 1 87 ? 20.098 4.695 -12.897 1.00 55.34 87 SER A O 1
ATOM 660 N N . SER A 1 88 ? 20.203 3.819 -14.956 1.00 53.81 88 SER A N 1
ATOM 661 C CA . SER A 1 88 ? 21.440 3.054 -14.726 1.00 53.81 88 SER A CA 1
ATOM 662 C C . SER A 1 88 ? 22.365 2.862 -15.946 1.00 53.81 88 SER A C 1
ATOM 664 O O . SER A 1 88 ? 22.974 1.802 -16.071 1.00 53.81 88 SER A O 1
ATOM 666 N N . SER A 1 89 ? 22.585 3.888 -16.788 1.00 47.75 89 SER A N 1
ATOM 667 C CA . SER A 1 89 ? 23.846 3.964 -17.580 1.00 47.75 89 SER A CA 1
ATOM 668 C C . SER A 1 89 ? 24.211 5.312 -18.226 1.00 47.75 89 SER A C 1
ATOM 670 O O . SER A 1 89 ? 25.405 5.555 -18.423 1.00 47.75 89 SER A O 1
ATOM 672 N N . GLU A 1 90 ? 23.258 6.194 -18.558 1.00 41.00 90 GLU A N 1
ATOM 673 C CA . GLU A 1 90 ? 23.505 7.332 -19.482 1.00 41.00 90 GLU A CA 1
ATOM 674 C C . GLU A 1 90 ? 24.566 8.365 -19.042 1.00 41.00 90 GLU A C 1
ATOM 676 O O . GLU A 1 90 ? 25.089 9.087 -19.883 1.00 41.00 90 GLU A O 1
ATOM 681 N N . TRP A 1 91 ? 24.981 8.393 -17.771 1.00 39.56 91 TRP A N 1
ATOM 682 C CA . TRP A 1 91 ? 26.071 9.267 -17.301 1.00 39.56 91 TRP A CA 1
ATOM 683 C C .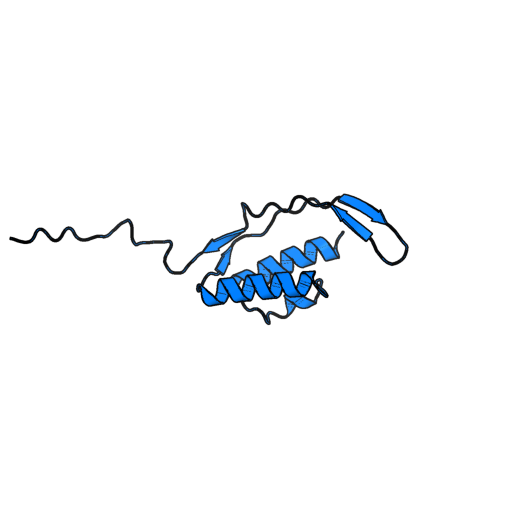 TRP A 1 91 ? 27.490 8.676 -17.404 1.00 39.56 91 TRP A C 1
ATOM 685 O O . TRP A 1 91 ? 28.437 9.318 -16.953 1.00 39.56 91 TRP A O 1
ATOM 695 N N . THR A 1 92 ? 27.676 7.482 -17.986 1.00 47.59 92 THR A N 1
ATOM 696 C CA . THR A 1 92 ? 29.008 6.831 -18.054 1.00 47.59 92 THR A CA 1
ATOM 697 C C . THR A 1 92 ? 29.594 6.628 -19.452 1.00 47.59 92 THR A C 1
ATOM 699 O O . THR A 1 92 ? 30.808 6.466 -19.551 1.00 47.59 92 THR A O 1
ATOM 702 N N . LEU A 1 93 ? 28.800 6.682 -20.531 1.00 45.22 93 LEU A N 1
ATOM 703 C CA . LEU A 1 93 ? 29.298 6.531 -21.911 1.00 45.22 93 LEU A CA 1
ATOM 704 C C . LEU A 1 93 ? 28.606 7.471 -22.912 1.00 45.22 93 LEU A C 1
ATOM 706 O O . LEU A 1 93 ? 27.976 7.028 -23.869 1.00 45.22 93 LEU A O 1
ATOM 710 N N . SER A 1 94 ? 28.816 8.778 -22.748 1.00 38.75 94 SER A N 1
ATOM 711 C CA . SER A 1 94 ? 28.800 9.699 -23.892 1.00 38.75 94 SER A CA 1
ATOM 712 C C . SER A 1 94 ? 30.148 9.596 -24.616 1.00 38.75 94 SER A C 1
ATOM 714 O O . SER A 1 94 ? 31.139 10.109 -24.088 1.00 38.75 94 SER A O 1
ATOM 716 N N . PRO A 1 95 ? 30.251 8.953 -25.798 1.00 41.16 95 PRO A N 1
ATOM 717 C CA . PRO A 1 95 ? 31.468 9.034 -26.594 1.00 41.16 95 PRO A CA 1
ATOM 718 C C . PRO A 1 95 ? 31.671 10.488 -27.029 1.00 41.16 95 PRO A C 1
ATOM 720 O O . PRO A 1 95 ? 30.822 11.071 -27.706 1.00 41.16 95 PRO A O 1
ATOM 723 N N . ILE A 1 96 ? 32.800 11.083 -26.641 1.00 47.41 96 ILE A N 1
ATOM 724 C CA . ILE A 1 96 ? 33.172 12.427 -27.086 1.00 47.41 96 ILE A CA 1
ATOM 725 C C . ILE A 1 96 ? 33.515 12.344 -28.577 1.00 47.41 96 ILE A C 1
ATOM 727 O O . ILE A 1 96 ? 34.643 12.025 -28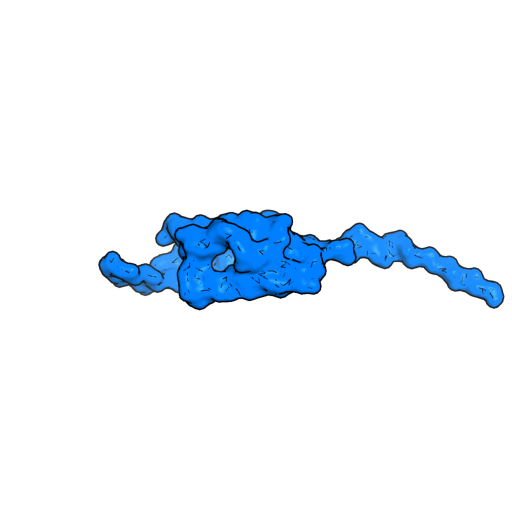.954 1.00 47.41 96 ILE A O 1
ATOM 731 N N . PHE A 1 97 ? 32.534 12.640 -29.429 1.00 40.81 97 PHE A N 1
ATOM 732 C CA . PHE A 1 97 ? 32.754 12.869 -30.852 1.00 40.81 97 PHE A CA 1
ATOM 733 C C . PHE A 1 97 ? 33.510 14.188 -31.046 1.00 40.81 97 PHE A C 1
ATOM 735 O O . PHE A 1 97 ? 32.923 15.243 -31.283 1.00 40.81 97 PHE A O 1
ATOM 742 N N . LEU A 1 98 ? 34.840 14.113 -30.960 1.00 44.03 98 LEU A N 1
ATOM 743 C CA . LEU A 1 98 ? 35.739 15.112 -31.531 1.00 44.03 98 LEU A CA 1
ATOM 744 C C . LEU A 1 98 ? 35.617 15.054 -33.062 1.00 44.03 98 LEU A C 1
ATOM 746 O O . LEU A 1 98 ? 36.336 14.314 -33.733 1.00 44.03 98 LEU A O 1
ATOM 750 N N . GLY A 1 99 ? 34.658 15.813 -33.596 1.00 38.06 99 GLY A N 1
ATOM 751 C CA . GLY A 1 99 ? 34.584 16.130 -35.021 1.00 38.06 99 GLY A CA 1
ATOM 752 C C . GLY A 1 99 ? 35.808 16.939 -35.459 1.00 38.06 99 GLY A C 1
ATOM 753 O O . GLY A 1 99 ? 36.332 17.736 -34.679 1.00 38.06 99 GLY A O 1
ATOM 754 N N . SER A 1 100 ? 36.274 16.677 -36.682 1.00 43.19 100 SER A N 1
ATOM 755 C CA . SER A 1 100 ? 37.454 17.308 -37.301 1.00 43.19 100 SER A CA 1
ATOM 756 C C . SER A 1 100 ? 37.130 18.631 -37.993 1.00 43.19 100 SER A C 1
ATOM 758 O O . SER A 1 100 ? 35.975 18.772 -38.450 1.00 43.19 100 SER A O 1
#

Foldseek 3Di:
DVLVVQLQVLLLVCQQVLQLVRPSNPVRDDDPSSVVSSVRSVVCVVQVKGWDFTWDWDWDFPDDDPPDTDIDIDTHCVRTDIDGPPPPDPVPDPDPPPDD

pLDDT: mean 88.16, std 18.49, range [38.06, 98.62]

Sequence (100 aa):
MAAYKAMWEDAAAASRTSDPKHQRLDDHARGNALSLLRYMMEQNHKHGATGQGAASVAPIVVKSSKTKVELLDCVDGSKWVQAEPNSSSEWTLSPIFLGS